Protein AF-A0A059NZ17-F1 (afdb_monomer_lite)

Organism: NCBI:txid195088

Structure (mmCIF, N/CA/C/O backbone):
data_AF-A0A059NZ17-F1
#
_entry.id   AF-A0A059NZ17-F1
#
loop_
_atom_site.group_PDB
_atom_site.id
_atom_site.type_symbol
_atom_site.label_atom_id
_atom_site.label_alt_id
_atom_site.label_comp_id
_atom_site.label_asym_id
_atom_site.label_entity_id
_atom_site.label_seq_id
_atom_site.pdbx_PDB_ins_code
_atom_site.Cartn_x
_atom_site.Cartn_y
_atom_site.Cartn_z
_atom_site.occupancy
_atom_site.B_iso_or_equiv
_atom_site.auth_seq_id
_atom_site.auth_comp_id
_atom_site.auth_asym_id
_atom_site.auth_atom_id
_atom_site.pdbx_PDB_model_num
ATOM 1 N N . MET A 1 1 ? 11.555 -4.231 -21.690 1.00 73.62 1 MET A N 1
ATOM 2 C CA . MET A 1 1 ? 11.944 -4.126 -20.271 1.00 73.62 1 MET A CA 1
ATOM 3 C C . MET A 1 1 ? 11.855 -5.490 -19.620 1.00 73.62 1 MET A C 1
ATOM 5 O O . MET A 1 1 ? 10.761 -6.042 -19.511 1.00 73.62 1 MET A O 1
ATOM 9 N N . GLU A 1 2 ? 12.998 -6.000 -19.181 1.00 81.81 2 GLU A N 1
ATOM 10 C CA . GLU A 1 2 ? 13.076 -7.014 -18.133 1.00 81.81 2 GLU A CA 1
ATOM 11 C C . GLU A 1 2 ? 12.394 -6.520 -16.842 1.00 81.81 2 GLU A C 1
ATOM 13 O O . GLU A 1 2 ? 12.235 -5.315 -16.631 1.00 81.81 2 GLU A O 1
ATOM 18 N N . LYS A 1 3 ? 11.900 -7.438 -16.013 1.00 86.19 3 LYS A N 1
ATOM 19 C CA . LYS A 1 3 ? 11.065 -7.115 -14.849 1.00 86.19 3 LYS A CA 1
ATOM 20 C C . LYS A 1 3 ? 11.853 -7.258 -13.554 1.00 86.19 3 LYS A C 1
ATOM 22 O O . LYS A 1 3 ? 12.626 -8.199 -13.419 1.00 86.19 3 LYS A O 1
ATOM 27 N N . TYR A 1 4 ? 11.598 -6.367 -12.595 1.00 81.94 4 TYR A N 1
ATOM 28 C CA . TYR A 1 4 ? 12.337 -6.335 -11.329 1.00 81.94 4 TYR A CA 1
ATOM 29 C C . TYR A 1 4 ? 12.075 -7.546 -10.427 1.00 81.94 4 TYR A C 1
ATOM 31 O O . TYR A 1 4 ? 12.963 -7.932 -9.682 1.00 81.94 4 TYR A O 1
ATOM 39 N N . LYS A 1 5 ? 10.877 -8.151 -10.442 1.00 83.69 5 LYS A N 1
ATOM 40 C CA . LYS A 1 5 ? 10.523 -9.261 -9.530 1.00 83.69 5 LYS A CA 1
ATOM 41 C C . LYS A 1 5 ? 10.833 -8.961 -8.047 1.00 83.69 5 LYS A C 1
ATOM 43 O O . LYS A 1 5 ? 11.228 -9.854 -7.307 1.00 83.69 5 LYS A O 1
ATOM 48 N N . LEU A 1 6 ? 10.668 -7.708 -7.614 1.00 77.75 6 LEU A N 1
ATOM 49 C CA . LEU A 1 6 ? 10.971 -7.208 -6.263 1.00 77.75 6 LEU A CA 1
ATOM 50 C C . LEU A 1 6 ? 12.453 -7.306 -5.840 1.00 77.75 6 LEU A C 1
ATOM 52 O O . LEU A 1 6 ? 12.751 -7.177 -4.650 1.00 77.75 6 LEU A O 1
ATOM 56 N N . SER A 1 7 ? 13.384 -7.469 -6.788 1.00 76.38 7 SER A N 1
ATOM 57 C CA . SER A 1 7 ? 14.838 -7.484 -6.539 1.00 76.38 7 SER A CA 1
ATOM 58 C C . SER A 1 7 ? 15.405 -6.165 -6.007 1.00 76.38 7 SER A C 1
ATOM 60 O O . SER A 1 7 ? 16.530 -6.125 -5.536 1.00 76.38 7 SER A O 1
ATOM 62 N N . HIS A 1 8 ? 14.640 -5.076 -6.074 1.00 71.75 8 HIS A N 1
ATOM 63 C CA . HIS A 1 8 ? 15.015 -3.768 -5.529 1.00 71.75 8 HIS A CA 1
ATOM 64 C C . HIS A 1 8 ? 14.464 -3.528 -4.108 1.00 71.75 8 HIS A C 1
ATOM 66 O O . HIS A 1 8 ? 14.577 -2.424 -3.580 1.00 71.75 8 HIS A O 1
ATOM 72 N N . SER A 1 9 ? 13.779 -4.515 -3.523 1.00 76.75 9 SER A N 1
ATOM 73 C CA . SER A 1 9 ? 13.078 -4.393 -2.242 1.00 76.75 9 SER A CA 1
ATOM 74 C C . SER A 1 9 ? 13.256 -5.680 -1.422 1.00 76.75 9 SER A C 1
ATOM 76 O O . SER A 1 9 ? 14.371 -6.032 -1.041 1.00 76.75 9 SER A O 1
ATOM 78 N N . ILE A 1 10 ? 12.180 -6.415 -1.147 1.00 72.44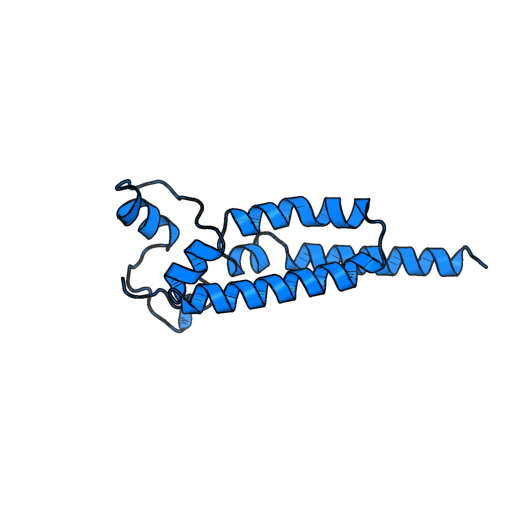 10 ILE A N 1
ATOM 79 C CA . ILE A 1 10 ? 12.188 -7.566 -0.232 1.00 72.44 10 ILE A CA 1
ATOM 80 C C . ILE A 1 10 ? 12.971 -8.764 -0.800 1.00 72.44 10 ILE A C 1
ATOM 82 O O . ILE A 1 10 ? 13.543 -9.538 -0.035 1.00 72.44 10 ILE A O 1
ATOM 86 N N . LEU A 1 11 ? 13.030 -8.921 -2.127 1.00 75.81 11 LEU A N 1
ATOM 87 C CA . LEU A 1 11 ? 13.660 -10.079 -2.777 1.00 75.81 11 LEU A CA 1
ATOM 88 C C . LEU A 1 11 ? 15.077 -9.802 -3.297 1.00 75.81 11 LEU A C 1
ATOM 90 O O . LEU A 1 11 ? 15.593 -10.588 -4.090 1.00 75.81 11 LEU A O 1
ATOM 94 N N . THR A 1 12 ? 15.729 -8.739 -2.813 1.00 77.50 12 THR A N 1
ATOM 95 C CA . THR A 1 12 ? 17.112 -8.374 -3.186 1.00 77.50 12 THR A CA 1
ATOM 96 C C . THR A 1 12 ? 18.116 -9.511 -2.944 1.00 77.50 12 THR A C 1
ATOM 98 O O . THR A 1 12 ? 19.124 -9.614 -3.626 1.00 77.50 12 THR A O 1
ATOM 101 N N . PHE A 1 13 ? 17.833 -10.411 -1.999 1.00 75.19 13 PHE A N 1
ATOM 102 C CA . PHE A 1 13 ? 18.699 -11.552 -1.674 1.00 75.19 13 PHE A CA 1
ATOM 103 C C . PHE A 1 13 ? 18.525 -12.761 -2.607 1.00 75.19 13 PHE A C 1
ATOM 105 O O . PHE A 1 13 ? 19.336 -13.681 -2.560 1.00 75.19 13 PHE A O 1
ATOM 112 N N . ILE A 1 14 ? 17.440 -12.806 -3.391 1.00 79.88 14 ILE A N 1
ATOM 113 C CA . ILE A 1 14 ? 17.074 -13.963 -4.229 1.00 79.88 14 ILE A CA 1
ATOM 114 C C . ILE A 1 14 ? 17.290 -13.663 -5.712 1.00 79.88 14 ILE A C 1
ATOM 116 O O . ILE A 1 14 ? 17.636 -14.560 -6.478 1.00 79.88 14 ILE A O 1
ATOM 120 N N . TYR A 1 15 ? 17.069 -12.415 -6.123 1.00 79.12 15 TYR A N 1
ATOM 121 C CA . TYR A 1 15 ? 17.149 -12.001 -7.516 1.00 79.12 15 TYR A CA 1
ATOM 122 C C . TYR A 1 15 ? 18.056 -10.788 -7.659 1.00 79.12 15 TYR A C 1
ATOM 124 O O . TYR A 1 15 ? 17.897 -9.812 -6.929 1.00 79.12 15 TYR A O 1
ATOM 132 N N . ASP A 1 16 ? 18.933 -10.827 -8.660 1.00 81.12 16 ASP A N 1
ATOM 133 C CA . ASP A 1 16 ? 19.726 -9.667 -9.049 1.00 81.12 16 ASP A CA 1
ATOM 134 C C . ASP A 1 16 ? 18.846 -8.608 -9.717 1.00 81.12 16 ASP A C 1
ATOM 136 O O . ASP A 1 16 ? 17.879 -8.906 -10.430 1.00 81.12 16 ASP A O 1
ATOM 140 N N . ASN A 1 17 ? 19.173 -7.341 -9.473 1.00 82.56 17 ASN A N 1
ATOM 141 C CA . ASN A 1 17 ? 18.491 -6.225 -10.109 1.00 82.56 17 ASN A CA 1
ATOM 142 C C . ASN A 1 17 ? 18.977 -6.076 -11.564 1.00 82.56 17 ASN A C 1
ATOM 144 O O . ASN A 1 17 ? 20.131 -5.696 -11.766 1.00 82.56 17 ASN A O 1
ATOM 148 N N . PRO A 1 18 ? 18.110 -6.290 -12.576 1.00 83.00 18 PRO A N 1
ATOM 149 C CA . PRO A 1 18 ? 18.521 -6.286 -13.983 1.00 83.00 18 PRO A CA 1
ATOM 150 C C . PRO A 1 18 ? 18.991 -4.914 -14.486 1.00 83.00 18 PRO A C 1
ATOM 152 O O . PRO A 1 18 ? 19.670 -4.831 -15.505 1.00 83.00 18 PRO A O 1
ATOM 155 N N . TYR A 1 19 ? 18.647 -3.833 -13.781 1.00 81.75 19 TYR A N 1
ATOM 156 C CA . TYR A 1 19 ? 19.003 -2.466 -14.169 1.00 81.75 19 TYR A CA 1
ATOM 157 C C . TYR A 1 19 ? 20.017 -1.814 -13.232 1.00 81.75 19 TYR A C 1
ATOM 159 O O . TYR A 1 19 ? 20.439 -0.691 -13.491 1.00 81.75 19 TYR A O 1
ATOM 167 N N . ASN A 1 20 ? 20.384 -2.488 -12.137 1.00 83.06 20 ASN A N 1
ATOM 168 C CA . ASN A 1 20 ? 21.267 -1.970 -11.088 1.00 83.06 20 ASN A CA 1
ATOM 169 C C . ASN A 1 20 ? 20.879 -0.569 -10.551 1.00 83.06 20 ASN A C 1
ATOM 171 O O . ASN A 1 20 ? 21.714 0.170 -10.040 1.00 83.06 20 ASN A O 1
ATOM 175 N N . MET A 1 21 ? 19.603 -0.198 -10.686 1.00 83.69 21 MET A N 1
ATOM 176 C CA . MET A 1 21 ? 19.027 1.090 -10.288 1.00 83.69 21 MET A CA 1
ATOM 177 C C . MET A 1 21 ? 17.579 0.899 -9.831 1.00 83.69 21 MET A C 1
ATOM 179 O O . MET A 1 21 ? 16.960 -0.129 -10.142 1.00 83.69 21 MET A O 1
ATOM 183 N N . GLY A 1 22 ? 17.035 1.852 -9.073 1.00 82.31 22 GLY A N 1
ATOM 184 C CA . GLY A 1 22 ? 15.679 1.755 -8.542 1.00 82.31 22 GLY A CA 1
ATOM 185 C C . GLY A 1 22 ? 14.610 1.810 -9.645 1.00 82.31 22 GLY A C 1
ATOM 186 O O . GLY A 1 22 ? 14.844 2.401 -10.700 1.00 82.31 22 GLY A O 1
ATOM 187 N N . PRO A 1 23 ? 13.406 1.246 -9.422 1.00 84.56 23 PRO A N 1
ATOM 188 C CA . PRO A 1 23 ? 12.302 1.341 -10.384 1.00 84.56 23 PRO A CA 1
ATOM 189 C C . PRO A 1 23 ? 11.911 2.790 -10.679 1.00 84.56 23 PRO A C 1
ATOM 191 O O . PRO A 1 23 ? 11.544 3.131 -11.798 1.00 84.56 23 PRO A O 1
ATOM 194 N N . VAL A 1 24 ? 12.010 3.641 -9.660 1.00 86.38 24 VAL A N 1
ATOM 195 C CA . VAL A 1 24 ? 11.737 5.072 -9.746 1.00 86.38 24 VAL A CA 1
ATOM 196 C C . VAL A 1 24 ? 12.738 5.764 -10.682 1.00 86.38 24 VAL A C 1
ATOM 198 O O . VAL A 1 24 ? 12.330 6.527 -11.556 1.00 86.38 24 VAL A O 1
ATOM 201 N N . ASP A 1 25 ? 14.025 5.432 -10.564 1.00 86.12 25 ASP A N 1
ATOM 202 C CA . ASP A 1 25 ? 15.090 5.977 -11.414 1.00 86.12 25 ASP A CA 1
ATOM 203 C C . ASP A 1 25 ? 14.958 5.484 -12.863 1.00 86.12 25 ASP A C 1
ATOM 205 O O . ASP A 1 25 ? 15.197 6.235 -13.809 1.00 86.12 25 ASP A O 1
ATOM 209 N N . LEU A 1 26 ? 14.505 4.236 -13.056 1.00 86.75 26 LEU A N 1
ATOM 210 C CA . LEU A 1 26 ? 14.176 3.710 -14.385 1.00 86.75 26 LEU A CA 1
ATOM 211 C C . LEU A 1 26 ? 13.053 4.495 -15.042 1.00 86.75 26 LEU A C 1
ATOM 213 O O . LEU A 1 26 ? 13.151 4.816 -16.222 1.00 86.75 26 LEU A O 1
ATOM 217 N N . VAL A 1 27 ? 12.013 4.849 -14.293 1.00 87.12 27 VAL A N 1
ATOM 218 C CA . VAL A 1 27 ? 10.929 5.677 -14.831 1.00 87.12 27 VAL A CA 1
ATOM 219 C C . VAL A 1 27 ? 11.396 7.104 -15.108 1.00 87.12 27 VAL A C 1
ATOM 221 O O . VAL A 1 27 ? 11.043 7.648 -16.153 1.00 87.12 27 VAL A O 1
ATOM 224 N N . ALA A 1 28 ? 12.210 7.700 -14.235 1.00 87.88 28 ALA A N 1
ATOM 225 C CA . ALA A 1 28 ? 12.796 9.021 -14.468 1.00 87.88 28 ALA A CA 1
ATOM 226 C C . ALA A 1 28 ? 13.528 9.074 -15.819 1.00 87.88 28 ALA A C 1
ATOM 228 O O . ALA A 1 28 ? 13.227 9.918 -16.670 1.00 87.88 28 ALA A O 1
ATOM 229 N N . ARG A 1 29 ? 14.414 8.102 -16.055 1.00 89.31 29 ARG A N 1
ATOM 230 C CA . ARG A 1 29 ? 15.224 8.037 -17.270 1.00 89.31 29 ARG A CA 1
ATOM 231 C C . ARG A 1 29 ? 14.410 7.646 -18.504 1.00 89.31 29 ARG A C 1
ATOM 233 O O . ARG A 1 29 ? 14.453 8.352 -19.506 1.00 89.31 29 ARG A O 1
ATOM 240 N N . ASP A 1 30 ? 13.665 6.543 -18.445 1.00 87.62 30 ASP A N 1
ATOM 241 C CA . ASP A 1 30 ? 13.062 5.935 -19.639 1.00 87.62 30 ASP A CA 1
ATOM 242 C C . ASP A 1 30 ? 11.715 6.574 -20.034 1.00 87.62 30 ASP A C 1
ATOM 244 O O . ASP A 1 30 ? 11.319 6.480 -21.195 1.00 87.62 30 ASP A O 1
ATOM 248 N N . VAL A 1 31 ? 10.998 7.215 -19.099 1.00 87.81 31 VAL A N 1
ATOM 249 C CA . VAL A 1 31 ? 9.703 7.874 -19.379 1.00 87.81 31 VAL A CA 1
ATOM 250 C C . VAL A 1 31 ? 9.851 9.386 -19.498 1.00 87.81 31 VAL A C 1
ATOM 252 O O . VAL A 1 31 ? 9.284 9.979 -20.414 1.00 87.81 31 VAL A O 1
ATOM 255 N N . PHE A 1 32 ? 10.593 10.018 -18.586 1.00 87.69 32 PHE A N 1
ATOM 256 C CA . PHE A 1 32 ? 10.739 11.477 -18.567 1.00 87.69 32 PHE A CA 1
ATOM 257 C C . PHE A 1 32 ? 12.000 11.974 -19.280 1.00 87.69 32 PHE A C 1
ATOM 259 O O . PHE A 1 32 ? 12.095 13.169 -19.550 1.00 87.69 32 PHE A O 1
ATOM 266 N N . GLY A 1 33 ? 12.955 11.095 -19.603 1.00 88.19 33 GLY A N 1
ATOM 267 C CA . GLY A 1 33 ? 14.216 11.490 -20.235 1.00 88.19 33 GLY A CA 1
ATOM 268 C C . GLY A 1 33 ? 15.109 12.342 -19.329 1.00 88.19 33 GLY A C 1
ATOM 269 O O . GLY A 1 33 ? 15.954 13.081 -19.830 1.00 88.19 33 GLY A O 1
ATOM 270 N N . LEU A 1 34 ? 14.896 12.285 -18.012 1.00 87.31 34 LEU A N 1
ATOM 271 C CA . LEU A 1 34 ? 15.587 13.107 -17.021 1.00 87.31 34 LEU A CA 1
ATOM 272 C C . LEU A 1 34 ? 16.243 12.209 -15.970 1.00 87.31 34 LEU A C 1
ATOM 274 O O . LEU A 1 34 ? 15.648 11.241 -15.502 1.00 87.31 34 LEU A O 1
ATOM 278 N N . GLU A 1 35 ? 17.457 12.562 -15.563 1.00 84.75 35 GLU A N 1
ATOM 279 C CA . GLU A 1 35 ? 18.177 11.903 -14.471 1.00 84.75 35 GLU A CA 1
ATOM 280 C C . GLU A 1 35 ? 18.209 12.804 -13.229 1.00 84.75 35 GLU A C 1
ATOM 282 O O . GLU A 1 35 ? 18.086 14.026 -13.324 1.00 84.75 35 GLU A O 1
ATOM 287 N N . GLY A 1 36 ? 18.369 12.206 -12.046 1.00 83.06 36 GLY A N 1
ATOM 288 C CA . GLY A 1 36 ? 18.531 12.950 -10.790 1.00 83.06 36 GLY A CA 1
ATOM 289 C C . GLY A 1 36 ? 17.233 13.378 -10.097 1.00 83.06 36 GLY A C 1
ATOM 290 O O . GLY A 1 36 ? 17.280 14.205 -9.189 1.00 83.06 36 GLY A O 1
ATOM 291 N N . PHE A 1 37 ? 16.083 12.819 -10.480 1.00 86.50 37 PHE A N 1
ATOM 292 C CA . PHE A 1 37 ? 14.835 12.985 -9.733 1.00 86.50 37 PHE A CA 1
ATOM 293 C C . PHE A 1 37 ? 14.092 11.657 -9.596 1.00 86.50 37 PHE A C 1
ATOM 295 O O . PHE A 1 37 ? 14.302 10.729 -10.375 1.00 86.50 37 PHE A O 1
ATOM 302 N N . SER A 1 38 ? 13.206 11.588 -8.605 1.00 83.12 38 SER A N 1
ATOM 303 C CA . SER A 1 38 ? 12.504 10.362 -8.248 1.00 83.12 38 SER A CA 1
ATOM 304 C C . SER A 1 38 ? 10.990 10.525 -8.435 1.00 83.12 38 SER A C 1
ATOM 306 O O . SER A 1 38 ? 10.324 11.025 -7.527 1.00 83.12 38 SER A O 1
ATOM 308 N N . PRO A 1 39 ? 10.422 10.164 -9.604 1.00 83.94 39 PRO A N 1
ATOM 309 C CA . PRO A 1 39 ? 8.988 10.272 -9.845 1.00 83.94 39 PRO A CA 1
ATOM 310 C C . PRO A 1 39 ? 8.183 9.339 -8.936 1.00 83.94 39 PRO A C 1
ATOM 312 O O . PRO A 1 39 ? 8.553 8.190 -8.699 1.00 83.94 39 PRO A O 1
ATOM 315 N N . ASN A 1 40 ? 7.020 9.806 -8.485 1.00 84.12 40 ASN A N 1
ATOM 316 C CA . ASN A 1 40 ? 6.088 8.975 -7.731 1.00 84.12 40 ASN A CA 1
ATOM 317 C C . ASN A 1 40 ? 5.480 7.907 -8.648 1.00 84.12 40 ASN A C 1
ATOM 319 O O . ASN A 1 40 ? 4.517 8.151 -9.377 1.00 84.12 40 ASN A O 1
ATOM 323 N N . VAL A 1 41 ? 6.041 6.703 -8.600 1.00 79.38 41 VAL A N 1
ATOM 324 C CA . VAL A 1 41 ? 5.436 5.493 -9.157 1.00 79.38 41 VAL A CA 1
ATOM 325 C C . VAL A 1 41 ? 4.571 4.869 -8.070 1.00 79.38 41 VAL A C 1
ATOM 327 O O . VAL A 1 41 ? 5.053 4.119 -7.225 1.00 79.38 41 VAL A O 1
ATOM 330 N N . GLY A 1 42 ? 3.284 5.219 -8.067 1.00 86.25 42 GLY A N 1
ATOM 331 C CA . GLY A 1 42 ? 2.295 4.573 -7.201 1.00 86.25 42 GLY A CA 1
ATOM 332 C C . GLY A 1 42 ? 2.180 3.064 -7.456 1.00 86.25 42 GLY A C 1
ATOM 333 O O . GLY A 1 42 ? 2.801 2.521 -8.376 1.00 86.25 42 GLY A O 1
ATOM 334 N N . ILE A 1 43 ? 1.313 2.390 -6.693 1.00 89.12 43 ILE A N 1
ATOM 335 C CA . ILE A 1 43 ? 1.120 0.920 -6.704 1.00 89.12 43 ILE A CA 1
ATOM 336 C C . ILE A 1 43 ? 1.054 0.316 -8.108 1.00 89.12 43 ILE A C 1
ATOM 338 O O . ILE A 1 43 ? 1.651 -0.726 -8.352 1.00 89.12 43 ILE A O 1
ATOM 342 N N . PHE A 1 44 ? 0.334 0.943 -9.039 1.00 89.88 44 PHE A N 1
ATOM 343 C CA . PHE A 1 44 ? 0.163 0.408 -10.392 1.00 89.88 44 PHE A CA 1
ATOM 344 C C . PHE A 1 44 ? 1.457 0.435 -11.211 1.00 89.88 44 PHE A C 1
ATOM 346 O O . PHE A 1 44 ? 1.758 -0.528 -11.920 1.00 89.88 44 PHE A O 1
ATOM 353 N N . GLY A 1 45 ? 2.224 1.523 -11.102 1.00 88.25 45 GLY A N 1
ATOM 354 C CA . GLY A 1 45 ? 3.519 1.656 -11.766 1.00 88.25 45 GLY A CA 1
ATOM 355 C C . GLY A 1 45 ? 4.518 0.653 -11.201 1.00 88.25 45 GLY A C 1
ATOM 356 O O . GLY A 1 45 ? 5.135 -0.097 -11.957 1.00 88.25 45 GLY A O 1
ATOM 357 N N . ASP A 1 46 ? 4.588 0.562 -9.874 1.00 89.00 46 ASP A N 1
ATOM 358 C CA . ASP A 1 46 ? 5.423 -0.414 -9.172 1.00 89.00 46 ASP A CA 1
ATOM 359 C C . ASP A 1 46 ? 5.054 -1.863 -9.552 1.00 89.00 46 ASP A C 1
ATOM 361 O O . ASP A 1 46 ? 5.910 -2.656 -9.954 1.00 89.00 46 ASP A O 1
ATOM 365 N N . ALA A 1 47 ? 3.764 -2.206 -9.558 1.00 91.38 47 ALA A N 1
ATOM 366 C CA . ALA A 1 47 ? 3.278 -3.525 -9.963 1.00 91.38 47 ALA A CA 1
ATOM 367 C C . ALA A 1 47 ? 3.692 -3.887 -11.400 1.00 91.38 47 ALA A C 1
ATOM 369 O O . ALA A 1 47 ? 4.153 -5.004 -11.672 1.00 91.38 47 ALA A O 1
ATOM 370 N N . TYR A 1 48 ? 3.571 -2.930 -12.324 1.00 90.94 48 TYR A N 1
ATOM 371 C CA . TYR A 1 48 ? 3.939 -3.127 -13.721 1.00 90.94 48 TYR A CA 1
ATOM 372 C C . TYR A 1 48 ? 5.448 -3.313 -13.921 1.00 90.94 48 TYR A C 1
ATOM 374 O O . TYR A 1 48 ? 5.873 -4.138 -14.744 1.00 90.94 48 TYR A O 1
ATOM 382 N N . LEU A 1 49 ? 6.274 -2.579 -13.178 1.00 89.38 49 LEU A N 1
ATOM 383 C CA . LEU A 1 49 ? 7.733 -2.704 -13.232 1.00 89.38 49 LEU A CA 1
ATOM 384 C C . LEU A 1 49 ? 8.203 -4.050 -12.663 1.00 89.38 49 LEU A C 1
ATOM 386 O O . LEU A 1 49 ? 9.132 -4.660 -13.199 1.00 89.38 49 LEU A O 1
ATOM 390 N N . ASN A 1 50 ? 7.516 -4.564 -11.642 1.00 88.50 50 ASN A N 1
ATOM 391 C CA . ASN A 1 50 ? 7.860 -5.837 -11.012 1.00 88.50 50 ASN A CA 1
ATOM 392 C C . ASN A 1 50 ? 7.374 -7.071 -11.774 1.00 88.50 50 ASN A C 1
ATOM 394 O O . ASN A 1 50 ? 8.135 -8.032 -11.882 1.00 88.50 50 ASN A O 1
ATOM 398 N N . PHE A 1 51 ? 6.145 -7.063 -12.300 1.00 90.81 51 PHE A N 1
ATOM 399 C CA . PHE A 1 51 ? 5.527 -8.260 -12.895 1.00 90.81 51 PHE A CA 1
ATOM 400 C C . PHE A 1 51 ? 4.688 -7.974 -14.158 1.00 90.81 51 PHE A C 1
ATOM 402 O O . PHE A 1 51 ? 3.978 -8.850 -14.653 1.00 90.81 51 PHE A O 1
ATOM 409 N N . GLY A 1 52 ? 4.754 -6.763 -14.718 1.00 90.75 52 GLY A N 1
ATOM 410 C CA . GLY A 1 52 ? 3.970 -6.383 -15.899 1.00 90.75 52 GLY A CA 1
ATOM 411 C C . GLY A 1 52 ? 2.468 -6.292 -15.619 1.00 90.75 52 GLY A C 1
ATOM 412 O O . GLY A 1 52 ? 2.050 -6.002 -14.501 1.00 90.75 52 GLY A O 1
ATOM 413 N N . LEU A 1 53 ? 1.642 -6.541 -16.641 1.00 92.00 53 LEU A N 1
ATOM 414 C CA . LEU A 1 53 ? 0.178 -6.445 -16.525 1.00 92.00 53 LEU A CA 1
ATOM 415 C C . LEU A 1 53 ? -0.401 -7.422 -15.493 1.00 92.00 53 LEU A C 1
ATOM 417 O O . LEU A 1 53 ? -1.316 -7.066 -14.758 1.00 92.00 53 LEU A O 1
ATOM 421 N N . MET A 1 54 ? 0.167 -8.626 -15.388 1.00 91.31 54 MET A N 1
ATOM 422 C CA . MET A 1 54 ? -0.247 -9.601 -14.374 1.00 91.31 54 MET A CA 1
ATOM 423 C C . MET A 1 54 ? 0.021 -9.085 -12.954 1.00 91.31 54 MET A C 1
ATOM 425 O O . MET A 1 54 ? -0.790 -9.288 -12.053 1.00 91.31 54 MET A O 1
ATOM 429 N N . GLY A 1 55 ? 1.123 -8.350 -12.770 1.00 90.56 55 GLY A N 1
ATOM 430 C CA . GLY A 1 55 ? 1.442 -7.672 -11.516 1.00 90.56 55 GLY A CA 1
ATOM 431 C C . GLY A 1 55 ? 0.350 -6.733 -11.049 1.00 90.56 55 GLY A C 1
ATOM 432 O O . GLY A 1 55 ? -0.019 -6.768 -9.880 1.00 90.56 55 GLY A O 1
ATOM 433 N N . ILE A 1 56 ? -0.197 -5.935 -11.968 1.00 93.19 56 ILE A N 1
ATOM 434 C CA . ILE A 1 56 ? -1.272 -4.983 -11.666 1.00 93.19 56 ILE A CA 1
ATOM 435 C C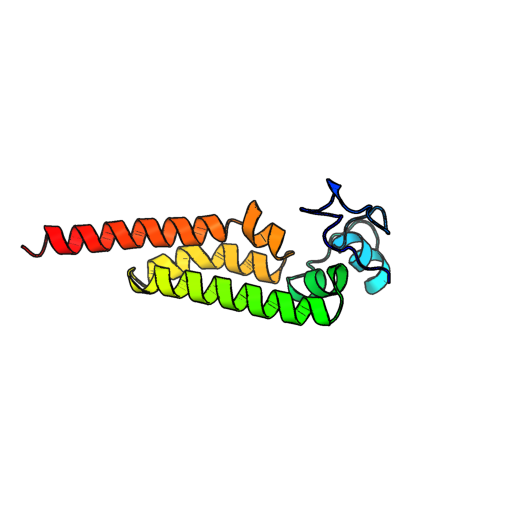 . ILE A 1 56 ? -2.481 -5.715 -11.076 1.00 93.19 56 ILE A C 1
ATOM 437 O O . ILE A 1 56 ? -2.995 -5.302 -10.041 1.00 93.19 56 ILE A O 1
ATOM 441 N N . ILE A 1 57 ? -2.898 -6.826 -11.6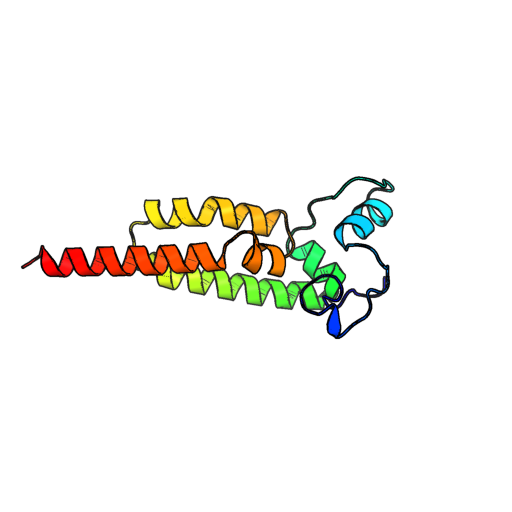89 1.00 94.81 57 ILE A N 1
ATOM 442 C CA . ILE A 1 57 ? -4.043 -7.618 -11.214 1.00 94.81 57 ILE A CA 1
ATOM 443 C C . ILE A 1 57 ? -3.777 -8.148 -9.800 1.00 94.81 57 ILE A C 1
ATOM 445 O O . ILE A 1 57 ? -4.612 -7.986 -8.911 1.00 94.81 57 ILE A O 1
ATOM 449 N N . ILE A 1 58 ? -2.596 -8.730 -9.574 1.00 92.44 58 ILE A N 1
ATOM 450 C CA . ILE A 1 58 ? -2.205 -9.270 -8.265 1.00 92.44 58 ILE A CA 1
ATOM 451 C C . ILE A 1 58 ? -2.199 -8.166 -7.199 1.00 92.44 58 ILE A C 1
ATOM 453 O O . ILE A 1 58 ? -2.746 -8.350 -6.111 1.00 92.44 58 ILE A O 1
ATOM 457 N N . PHE A 1 59 ? -1.622 -7.005 -7.510 1.00 92.31 59 PHE A N 1
ATOM 458 C CA . PHE A 1 59 ? -1.517 -5.886 -6.574 1.00 92.31 59 PHE A CA 1
ATOM 459 C C . PHE A 1 59 ? -2.885 -5.272 -6.263 1.00 92.31 59 PHE A C 1
ATOM 461 O O . PHE A 1 59 ? -3.124 -4.895 -5.121 1.00 92.31 59 PHE A O 1
ATOM 468 N N . VAL A 1 60 ? -3.813 -5.228 -7.226 1.00 93.81 60 VAL A N 1
ATOM 469 C CA . VAL A 1 60 ? -5.201 -4.797 -6.986 1.00 93.81 60 VAL A CA 1
ATOM 470 C C . VAL A 1 60 ? -5.917 -5.738 -6.022 1.00 93.81 60 VAL A C 1
ATOM 472 O O . VAL A 1 60 ? -6.564 -5.270 -5.087 1.00 93.81 60 VAL A O 1
ATOM 475 N N . VAL A 1 61 ? -5.782 -7.053 -6.207 1.00 95.12 61 VAL A N 1
ATOM 476 C CA . VAL A 1 61 ? -6.378 -8.045 -5.295 1.00 95.12 61 VAL A CA 1
ATOM 477 C C . VAL A 1 61 ? -5.793 -7.906 -3.888 1.00 95.12 61 VAL A C 1
ATOM 479 O O . VAL A 1 61 ? -6.531 -7.915 -2.898 1.00 95.12 61 VAL A O 1
ATOM 482 N N . LEU A 1 62 ? -4.475 -7.725 -3.787 1.00 92.88 62 LEU A N 1
ATOM 483 C CA . LEU A 1 62 ? -3.803 -7.525 -2.507 1.00 92.88 62 LEU A CA 1
ATOM 484 C C . LEU A 1 62 ? -4.250 -6.215 -1.840 1.00 92.88 62 LEU A C 1
ATOM 486 O O . LEU A 1 62 ? -4.564 -6.214 -0.651 1.00 92.88 62 LEU A O 1
ATOM 490 N N . LEU A 1 63 ? -4.352 -5.123 -2.604 1.00 92.44 63 LEU A N 1
ATOM 491 C CA . LEU A 1 63 ? -4.840 -3.832 -2.120 1.00 92.44 63 LEU A CA 1
ATOM 492 C C . LEU A 1 63 ? -6.278 -3.950 -1.609 1.00 92.44 63 LEU A C 1
ATOM 494 O O . LEU A 1 63 ? -6.561 -3.520 -0.495 1.00 92.44 63 LEU A O 1
ATOM 498 N N . GLY A 1 64 ? -7.165 -4.586 -2.377 1.00 94.25 64 GLY A N 1
ATOM 499 C CA . GLY A 1 64 ? -8.538 -4.854 -1.952 1.00 94.25 64 GLY A CA 1
ATOM 500 C C . GLY A 1 64 ? -8.588 -5.639 -0.640 1.00 94.25 64 GLY A C 1
ATOM 501 O O . GLY A 1 64 ? -9.330 -5.275 0.268 1.00 94.25 64 GLY A O 1
ATOM 502 N N . SER A 1 65 ? -7.732 -6.652 -0.492 1.00 94.12 65 SER A N 1
ATOM 503 C CA . SER A 1 65 ? -7.633 -7.448 0.739 1.00 94.12 65 SER A CA 1
ATOM 504 C C . SER A 1 65 ? -7.205 -6.604 1.948 1.00 94.12 65 SER A C 1
ATOM 506 O O . SER A 1 65 ? -7.764 -6.752 3.033 1.00 94.12 65 SER A O 1
ATOM 508 N N . ILE A 1 66 ? -6.253 -5.683 1.765 1.00 91.88 66 ILE A N 1
ATOM 509 C CA . ILE A 1 66 ? -5.799 -4.753 2.814 1.00 91.88 66 ILE A CA 1
ATOM 510 C C . ILE A 1 66 ? -6.909 -3.776 3.209 1.00 91.88 66 ILE A C 1
ATOM 512 O O . ILE A 1 66 ? -7.104 -3.523 4.398 1.00 91.88 66 ILE A O 1
ATOM 516 N N . LEU A 1 67 ? -7.650 -3.245 2.235 1.00 92.44 67 LEU A N 1
ATOM 517 C CA . LEU A 1 67 ? -8.762 -2.331 2.498 1.00 92.44 67 LEU A CA 1
ATOM 518 C C . LEU A 1 67 ? -9.905 -3.033 3.240 1.00 92.44 67 LEU A C 1
ATOM 520 O O . LEU A 1 67 ? -10.417 -2.484 4.211 1.00 92.44 67 LEU A O 1
ATOM 524 N N . VAL A 1 68 ? -10.250 -4.264 2.851 1.00 95.38 68 VAL A N 1
ATOM 525 C CA . VAL A 1 68 ? -11.247 -5.089 3.558 1.00 95.38 68 VAL A CA 1
ATOM 526 C C . VAL A 1 68 ? -10.800 -5.395 4.989 1.00 95.38 68 VAL A C 1
ATOM 528 O O . VAL A 1 68 ? -11.608 -5.334 5.918 1.00 95.38 68 VAL A O 1
ATOM 531 N N . LEU A 1 69 ? -9.514 -5.698 5.191 1.00 93.44 69 LEU A N 1
ATOM 532 C CA . LEU A 1 69 ? -8.952 -5.904 6.524 1.00 93.44 69 LEU A CA 1
ATOM 533 C C . LEU A 1 69 ? -9.073 -4.637 7.380 1.00 93.44 69 LEU A C 1
ATOM 535 O O . LEU A 1 69 ? -9.516 -4.719 8.524 1.00 93.44 69 LEU A O 1
ATOM 539 N N . PHE A 1 70 ? -8.706 -3.476 6.832 1.00 93.00 70 PHE A N 1
ATOM 540 C CA . PHE A 1 70 ? -8.831 -2.202 7.537 1.00 93.00 70 PHE A CA 1
ATOM 541 C C . PHE A 1 70 ? -10.290 -1.898 7.898 1.00 93.00 70 PHE A C 1
ATOM 543 O O . PHE A 1 70 ? -10.570 -1.575 9.051 1.00 93.00 70 PHE A O 1
ATOM 550 N N . ASP A 1 71 ? -11.220 -2.063 6.957 1.00 93.06 71 ASP A N 1
ATOM 551 C CA . ASP A 1 71 ? -12.646 -1.807 7.175 1.00 93.06 71 ASP A CA 1
ATOM 552 C C . ASP A 1 71 ? -13.222 -2.701 8.286 1.00 93.06 71 ASP A C 1
ATOM 554 O O . ASP A 1 71 ? -13.830 -2.216 9.241 1.00 93.06 71 ASP A O 1
ATOM 558 N N . SER A 1 72 ? -12.895 -3.998 8.256 1.00 93.00 72 SER A N 1
ATOM 559 C CA . SER A 1 72 ? -13.306 -4.975 9.280 1.00 93.00 72 SER A CA 1
ATOM 560 C C . SER A 1 72 ? -12.870 -4.579 10.696 1.00 93.00 72 SER A C 1
ATOM 562 O O . SER A 1 72 ? -13.547 -4.874 11.686 1.00 93.00 72 SER A O 1
ATOM 564 N N . VAL A 1 73 ? -11.714 -3.925 10.805 1.00 92.50 73 VAL A N 1
ATOM 565 C CA . VAL A 1 73 ? -11.163 -3.431 12.065 1.00 92.50 73 VAL A CA 1
ATOM 566 C C . VAL A 1 73 ? -11.800 -2.092 12.458 1.00 92.50 73 VAL A C 1
ATOM 568 O O . VAL A 1 73 ? -12.127 -1.885 13.629 1.00 92.50 73 VAL A O 1
ATOM 571 N N . ALA A 1 74 ? -12.010 -1.204 11.489 1.00 91.88 74 ALA A N 1
ATOM 572 C CA . ALA A 1 74 ? -12.565 0.131 11.678 1.00 91.88 74 ALA A CA 1
ATOM 573 C C . ALA A 1 74 ? -14.060 0.135 12.043 1.00 91.88 74 ALA A C 1
ATOM 575 O O . ALA A 1 74 ? -14.507 1.078 12.696 1.00 91.88 74 ALA A O 1
ATOM 576 N N . MET A 1 75 ? -14.825 -0.911 11.692 1.00 88.69 75 MET A N 1
ATOM 577 C CA . MET A 1 75 ? -16.263 -1.046 12.008 1.00 88.69 75 MET A CA 1
ATOM 578 C C . MET 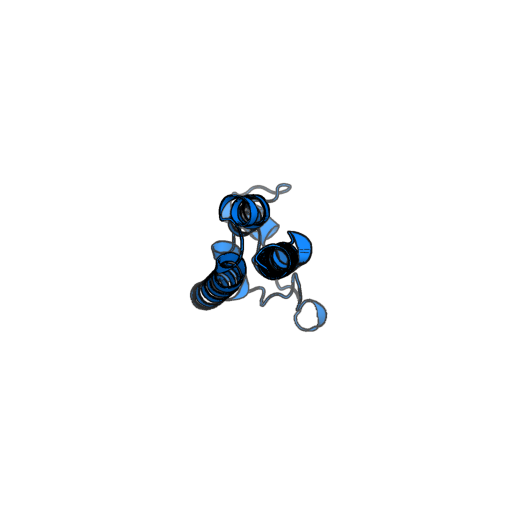A 1 75 ? -16.600 -0.880 13.497 1.00 88.69 75 MET A C 1
ATOM 580 O O . MET A 1 75 ? -17.732 -0.565 13.858 1.00 88.69 75 MET A O 1
ATOM 584 N N . LYS A 1 76 ? -15.633 -1.141 14.374 1.00 83.44 76 LYS A N 1
ATOM 585 C CA . LYS A 1 76 ? -15.799 -1.135 15.829 1.00 83.44 76 LYS A CA 1
ATOM 586 C C . LYS A 1 76 ? -15.254 0.148 16.477 1.00 83.44 76 LYS A C 1
ATOM 588 O O . LYS A 1 76 ? -15.115 0.193 17.700 1.00 83.44 76 LYS A O 1
ATOM 593 N N . SER A 1 77 ? -14.866 1.158 15.700 1.00 87.25 77 SER A N 1
ATOM 594 C CA . SER A 1 77 ? -14.392 2.457 16.195 1.00 87.25 77 SER A CA 1
ATOM 595 C C . SER A 1 77 ? -15.172 3.619 15.577 1.00 87.25 77 SER A C 1
ATOM 597 O O . SER A 1 77 ? -15.735 3.485 14.492 1.00 87.25 77 SER A O 1
ATOM 599 N N . PRO A 1 78 ? -15.193 4.793 16.235 1.00 89.50 78 PRO A N 1
ATOM 600 C CA . PRO A 1 78 ? -15.758 6.000 15.649 1.00 89.50 78 PRO A CA 1
ATOM 601 C C . PRO A 1 78 ? -15.101 6.318 14.303 1.00 89.50 78 PRO A C 1
ATOM 603 O O . PRO A 1 78 ? -13.873 6.363 14.202 1.00 89.50 78 PRO A O 1
ATOM 606 N N . LEU A 1 79 ? -15.921 6.597 13.287 1.00 88.75 79 LEU A N 1
ATOM 607 C CA . LEU A 1 79 ? -15.473 6.840 11.912 1.00 88.75 79 LEU A CA 1
ATOM 608 C C . LEU A 1 79 ? -14.364 7.902 11.827 1.00 88.75 79 LEU A C 1
ATOM 610 O O . LEU A 1 79 ? -13.364 7.696 11.146 1.00 88.75 79 LEU A O 1
ATOM 614 N N . ILE A 1 80 ? -14.517 9.008 12.565 1.00 92.62 80 ILE A N 1
ATOM 615 C CA . ILE A 1 80 ? -13.561 10.127 12.588 1.00 92.62 80 ILE A CA 1
ATOM 616 C C . ILE A 1 80 ? -12.163 9.655 13.013 1.00 92.62 80 ILE A C 1
ATOM 618 O O . ILE A 1 80 ? -11.162 10.066 12.423 1.00 92.62 80 ILE A O 1
ATOM 622 N N . LEU A 1 81 ? -12.085 8.765 14.007 1.00 90.75 81 LEU A N 1
ATOM 623 C CA . LEU A 1 81 ? -10.816 8.240 14.507 1.00 90.75 81 LEU A CA 1
ATOM 624 C C . LEU A 1 81 ? -10.146 7.354 13.452 1.00 90.75 81 LEU A C 1
ATOM 626 O O . LEU A 1 81 ? -8.985 7.575 13.115 1.00 90.75 81 LEU A O 1
ATOM 630 N N . SER A 1 82 ? -10.893 6.399 12.889 1.00 91.88 82 SER A N 1
ATOM 631 C CA . SER A 1 82 ? -10.398 5.502 11.838 1.00 91.88 82 SER A CA 1
ATOM 632 C C . SER A 1 82 ? -9.913 6.285 10.611 1.00 91.88 82 SER A C 1
ATOM 634 O O . SER A 1 82 ? -8.825 6.022 10.101 1.00 91.88 82 SER A O 1
ATOM 636 N N . MET A 1 83 ? -10.679 7.292 10.174 1.00 91.50 83 MET A N 1
ATOM 637 C CA . MET A 1 83 ? -10.332 8.145 9.033 1.00 91.50 83 MET A CA 1
ATOM 638 C C . MET A 1 83 ? -9.055 8.953 9.269 1.00 91.50 83 MET A C 1
ATOM 640 O O . MET A 1 83 ? -8.192 9.009 8.394 1.00 91.50 83 MET A O 1
ATOM 644 N N . THR A 1 84 ? -8.907 9.546 10.455 1.00 92.50 84 THR A N 1
ATOM 645 C CA . THR A 1 84 ? -7.724 10.358 10.788 1.00 92.50 84 THR A CA 1
ATOM 646 C C . THR A 1 84 ? -6.451 9.513 10.794 1.00 92.50 84 THR A C 1
ATOM 648 O O . THR A 1 84 ? -5.403 9.972 10.347 1.00 92.50 84 THR A O 1
ATOM 651 N N . ILE A 1 85 ? -6.543 8.261 11.251 1.00 91.62 85 ILE A N 1
ATOM 652 C CA . ILE A 1 85 ? -5.403 7.338 11.297 1.00 91.62 85 ILE A CA 1
ATOM 653 C C . ILE A 1 85 ? -4.962 6.920 9.883 1.00 91.62 85 ILE A C 1
ATOM 655 O O . ILE A 1 85 ? -3.764 6.850 9.610 1.00 91.62 85 ILE A O 1
ATOM 659 N N . ILE A 1 86 ? -5.905 6.642 8.976 1.00 91.06 86 ILE A N 1
ATOM 660 C CA . ILE A 1 86 ? -5.596 6.015 7.680 1.00 91.06 86 ILE A CA 1
ATOM 661 C C . ILE A 1 86 ? -5.276 7.006 6.555 1.00 91.06 86 ILE A C 1
ATOM 663 O O . ILE A 1 86 ? -4.683 6.606 5.552 1.00 91.06 86 ILE A O 1
ATOM 667 N N . ILE A 1 87 ? -5.626 8.290 6.689 1.00 91.00 87 ILE A N 1
ATOM 668 C CA . ILE A 1 87 ? -5.522 9.250 5.578 1.00 91.00 87 ILE A CA 1
ATOM 669 C C . ILE A 1 87 ? -4.080 9.479 5.098 1.00 91.00 87 ILE A C 1
ATOM 671 O O . ILE A 1 87 ? -3.819 9.440 3.896 1.00 91.00 87 ILE A O 1
ATOM 675 N N . ILE A 1 88 ? -3.123 9.647 6.018 1.00 89.50 88 ILE A N 1
ATOM 676 C CA . ILE A 1 88 ? -1.711 9.872 5.666 1.00 89.50 88 ILE A CA 1
ATOM 677 C C . ILE A 1 88 ? -1.077 8.610 5.055 1.00 89.50 88 ILE A C 1
ATOM 679 O O . ILE A 1 88 ? -0.508 8.709 3.965 1.00 89.50 88 ILE A O 1
ATOM 683 N N . PRO A 1 89 ? -1.218 7.412 5.656 1.00 88.38 89 PRO A N 1
ATOM 684 C CA . PRO A 1 89 ? -0.750 6.177 5.028 1.00 88.38 89 PRO A CA 1
ATOM 685 C C . PRO A 1 89 ? -1.397 5.903 3.661 1.00 88.38 89 PRO A C 1
ATOM 687 O O . PRO A 1 89 ? -0.733 5.406 2.752 1.00 88.38 89 PRO A O 1
ATOM 690 N N . SER A 1 90 ? -2.663 6.288 3.464 1.00 88.25 90 SER A N 1
ATOM 691 C CA . SER A 1 90 ? -3.346 6.141 2.167 1.00 88.25 90 SER A CA 1
ATOM 692 C C . SER A 1 90 ? -2.706 6.994 1.072 1.00 88.25 90 SER A C 1
ATOM 694 O O . SER A 1 90 ? -2.590 6.547 -0.067 1.00 88.25 90 SER A O 1
ATOM 696 N N . MET A 1 91 ? -2.221 8.194 1.401 1.00 88.25 91 MET A N 1
ATOM 697 C CA . MET A 1 91 ? -1.485 9.024 0.440 1.00 88.25 91 MET A CA 1
ATOM 698 C C . MET A 1 91 ? -0.158 8.381 0.020 1.00 88.25 91 MET A C 1
ATOM 700 O O . MET A 1 91 ? 0.289 8.595 -1.107 1.00 88.25 91 MET A O 1
ATOM 704 N N . SER A 1 92 ? 0.459 7.557 0.873 1.00 87.94 92 SER A N 1
ATOM 705 C CA . SER A 1 92 ? 1.638 6.783 0.472 1.00 87.94 92 SER A CA 1
ATOM 706 C C . SER A 1 92 ? 1.298 5.719 -0.570 1.00 87.94 92 SER A C 1
ATOM 708 O O . SER A 1 92 ? 2.036 5.596 -1.539 1.00 87.94 92 SER A O 1
ATOM 710 N N . LEU A 1 93 ? 0.174 5.005 -0.444 1.00 84.75 93 LEU A N 1
ATOM 711 C CA . LEU A 1 93 ? -0.261 4.024 -1.455 1.00 84.75 93 LEU A CA 1
ATOM 712 C C . LEU A 1 93 ? -0.413 4.645 -2.850 1.00 84.75 93 LEU A C 1
ATOM 714 O O . LEU A 1 93 ? -0.189 3.991 -3.865 1.00 84.75 93 LEU A O 1
ATOM 718 N N . VAL A 1 94 ? -0.787 5.920 -2.919 1.00 85.75 94 VAL A N 1
ATOM 719 C CA . VAL A 1 94 ? -0.908 6.631 -4.197 1.00 85.75 94 VAL A CA 1
ATOM 720 C C . VAL A 1 94 ? 0.463 7.005 -4.767 1.00 85.75 94 VAL A C 1
ATOM 722 O O . VAL A 1 94 ? 0.641 6.997 -5.982 1.00 85.75 94 VAL A O 1
ATOM 725 N N . ASN A 1 95 ? 1.434 7.318 -3.908 1.00 85.44 95 ASN A N 1
ATOM 726 C CA . ASN A 1 95 ? 2.703 7.929 -4.308 1.00 85.44 95 ASN A CA 1
ATOM 727 C C . ASN A 1 95 ? 3.909 6.980 -4.289 1.00 85.44 95 ASN A C 1
ATOM 729 O O . ASN A 1 95 ? 4.978 7.349 -4.769 1.00 85.44 95 ASN A O 1
ATOM 733 N N . SER A 1 96 ? 3.771 5.787 -3.720 1.00 85.00 96 SER A N 1
ATOM 734 C CA . SER A 1 96 ? 4.880 4.869 -3.465 1.00 85.00 96 SER A CA 1
ATOM 735 C C . SER A 1 96 ? 4.534 3.430 -3.853 1.00 85.00 96 SER A C 1
ATOM 737 O O . SER A 1 96 ? 3.375 3.080 -4.085 1.00 85.00 96 SER A O 1
ATOM 739 N N . GLY A 1 97 ? 5.567 2.584 -3.914 1.00 85.38 97 GLY A N 1
ATOM 740 C CA . GLY A 1 97 ? 5.414 1.148 -4.132 1.00 85.38 97 GLY A CA 1
ATOM 741 C C . GLY A 1 97 ? 4.700 0.460 -2.969 1.00 85.38 97 GLY A C 1
ATOM 742 O O . GLY A 1 97 ? 4.839 0.853 -1.810 1.00 85.38 97 GLY A O 1
ATOM 743 N N . MET A 1 98 ? 3.948 -0.597 -3.269 1.00 83.25 98 MET A N 1
ATOM 744 C CA . MET A 1 98 ? 2.994 -1.197 -2.329 1.00 83.25 98 MET A CA 1
ATOM 745 C C . MET A 1 98 ? 3.655 -1.730 -1.052 1.00 83.25 98 MET A C 1
ATOM 747 O O . MET A 1 98 ? 3.197 -1.465 0.060 1.00 83.25 98 MET A O 1
ATOM 751 N N . PHE A 1 99 ? 4.745 -2.480 -1.206 1.00 80.69 99 PHE A N 1
ATOM 752 C CA . PHE A 1 99 ? 5.467 -3.064 -0.076 1.00 80.69 99 PHE A CA 1
ATOM 753 C C . PHE A 1 99 ? 6.162 -2.002 0.773 1.00 80.69 99 PHE A C 1
ATOM 755 O O . PHE A 1 99 ? 6.170 -2.108 1.998 1.00 80.69 99 PHE A O 1
ATOM 762 N N . THR A 1 100 ? 6.662 -0.942 0.139 1.00 80.12 100 THR A N 1
ATOM 763 C CA . THR A 1 100 ? 7.190 0.237 0.829 1.00 80.12 100 THR A CA 1
ATOM 764 C C . THR A 1 100 ? 6.077 0.911 1.632 1.00 80.12 100 THR A C 1
ATOM 766 O O . THR A 1 100 ? 6.227 1.134 2.830 1.00 80.12 100 THR A O 1
ATOM 769 N N . SER A 1 101 ? 4.899 1.133 1.042 1.00 83.44 101 SER A N 1
ATOM 770 C CA . SER A 1 101 ? 3.751 1.711 1.755 1.00 83.44 101 SER A CA 1
ATOM 771 C C . SER A 1 101 ? 3.303 0.883 2.965 1.00 83.44 101 SER A C 1
ATOM 773 O O . SER A 1 101 ? 2.950 1.438 4.009 1.00 83.44 101 SER A O 1
ATOM 775 N N . LEU A 1 102 ? 3.352 -0.447 2.856 1.00 82.56 102 LEU A N 1
ATOM 776 C CA . LEU A 1 102 ? 3.004 -1.357 3.948 1.00 82.56 102 LEU A CA 1
ATOM 777 C C . LEU A 1 102 ? 4.038 -1.360 5.075 1.00 82.56 102 LEU A C 1
ATOM 779 O O . LEU A 1 102 ? 3.652 -1.294 6.245 1.00 82.56 102 LEU A O 1
ATOM 783 N N . ALA A 1 103 ? 5.322 -1.444 4.726 1.00 78.38 103 ALA A N 1
ATOM 784 C CA . ALA A 1 103 ? 6.406 -1.620 5.685 1.00 78.38 103 ALA A CA 1
ATOM 785 C C . ALA A 1 103 ? 6.884 -0.299 6.305 1.00 78.38 103 ALA A C 1
ATOM 787 O O . ALA A 1 103 ? 7.056 -0.229 7.519 1.0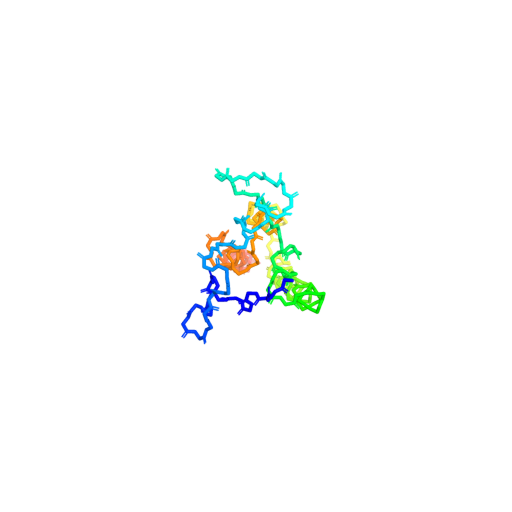0 78.38 103 ALA A O 1
ATOM 788 N N . THR A 1 104 ? 7.099 0.745 5.499 1.00 76.88 104 THR A N 1
ATOM 789 C CA . THR A 1 104 ? 7.759 1.984 5.948 1.00 76.88 104 THR A CA 1
ATOM 790 C C . THR A 1 104 ? 6.795 3.146 6.138 1.00 76.88 104 THR A C 1
ATOM 792 O O . THR A 1 104 ? 6.986 3.942 7.052 1.00 76.88 104 THR A O 1
ATOM 795 N N . HIS A 1 105 ? 5.729 3.236 5.341 1.00 77.94 105 HIS A N 1
ATOM 796 C CA . HIS A 1 105 ? 4.735 4.311 5.486 1.00 77.94 105 HIS A CA 1
ATOM 797 C C . HIS A 1 105 ? 3.576 3.962 6.426 1.00 77.94 105 HIS A C 1
ATOM 799 O O . HIS A 1 105 ? 2.622 4.727 6.565 1.00 77.94 105 HIS A O 1
ATOM 805 N N . GLY A 1 106 ? 3.687 2.828 7.120 1.00 83.81 106 GLY A N 1
ATOM 806 C CA . GLY A 1 106 ? 2.924 2.569 8.330 1.00 83.81 106 GLY A CA 1
ATOM 807 C C . GLY A 1 106 ? 1.484 2.129 8.108 1.00 83.81 106 GLY A C 1
ATOM 808 O O . GLY A 1 106 ? 0.701 2.253 9.040 1.00 83.81 106 GLY A O 1
ATOM 809 N N . ILE A 1 107 ? 1.102 1.579 6.950 1.00 88.56 107 ILE A N 1
ATOM 810 C CA . ILE A 1 107 ? -0.262 1.038 6.786 1.00 88.56 107 ILE A CA 1
ATOM 811 C C . ILE A 1 107 ? -0.545 -0.112 7.744 1.00 88.56 107 ILE A C 1
ATOM 813 O O . ILE A 1 107 ? -1.602 -0.142 8.371 1.00 88.56 107 ILE A O 1
ATOM 817 N N . LEU A 1 108 ? 0.406 -1.032 7.910 1.00 88.19 108 LEU A N 1
ATOM 818 C CA . LEU A 1 108 ? 0.253 -2.113 8.885 1.00 88.19 108 LEU A CA 1
ATOM 819 C C . LEU A 1 108 ? 0.140 -1.558 10.309 1.00 88.19 108 LEU A C 1
ATOM 821 O O . LEU A 1 108 ? -0.671 -2.030 11.104 1.00 88.19 108 LEU A O 1
ATOM 825 N N . PHE A 1 109 ? 0.906 -0.507 10.606 1.00 89.62 109 PHE A N 1
ATOM 826 C CA . PHE A 1 109 ? 0.841 0.184 11.887 1.00 89.62 109 PHE A CA 1
ATOM 827 C C . PHE A 1 109 ? -0.500 0.906 12.087 1.00 89.62 109 PHE A C 1
ATOM 829 O O . PHE A 1 109 ? -1.085 0.823 13.161 1.00 89.62 109 PHE A O 1
ATOM 836 N N . ALA A 1 110 ? -1.034 1.544 11.048 1.00 91.06 110 ALA A N 1
ATOM 837 C CA . ALA A 1 110 ? -2.331 2.206 11.061 1.00 91.06 110 ALA A CA 1
ATOM 838 C C . ALA A 1 11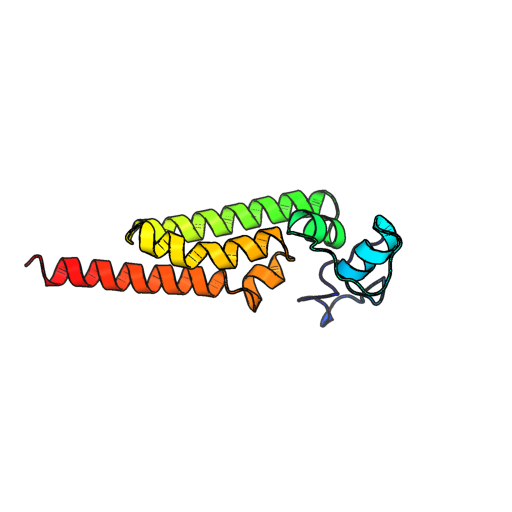0 ? -3.463 1.208 11.336 1.00 91.06 110 ALA A C 1
ATOM 840 O O . ALA A 1 110 ? -4.265 1.438 12.238 1.00 91.06 110 ALA A O 1
ATOM 841 N N . ILE A 1 111 ? -3.471 0.060 10.647 1.00 91.62 111 ILE A N 1
ATOM 842 C CA . ILE A 1 111 ? -4.420 -1.037 10.907 1.00 91.62 111 ILE A CA 1
ATOM 843 C C . ILE A 1 111 ? -4.310 -1.507 12.364 1.00 91.62 111 ILE A C 1
ATOM 845 O O . ILE A 1 111 ? -5.326 -1.666 13.042 1.00 91.62 111 ILE A O 1
ATOM 849 N N . PHE A 1 112 ? -3.087 -1.694 12.866 1.00 92.44 112 PHE A N 1
ATOM 850 C CA . PHE A 1 112 ? -2.851 -2.114 14.246 1.00 92.44 112 PHE A CA 1
ATOM 851 C C . PHE A 1 112 ? -3.373 -1.097 15.273 1.00 92.44 112 PHE A C 1
ATOM 853 O O . PHE A 1 112 ? -4.053 -1.481 16.226 1.00 92.44 112 PHE A O 1
ATOM 860 N N . VAL A 1 113 ? -3.104 0.195 15.074 1.00 92.19 113 VAL A N 1
ATOM 861 C CA . VAL A 1 113 ? -3.585 1.259 15.967 1.00 92.19 113 VAL A CA 1
ATOM 862 C C . VAL A 1 113 ? -5.107 1.346 15.922 1.00 92.19 113 VAL A C 1
ATOM 864 O O . VAL A 1 113 ? -5.730 1.382 16.980 1.00 92.19 113 VAL A O 1
ATOM 867 N N . THR A 1 114 ? -5.727 1.297 14.739 1.00 92.25 114 THR A N 1
ATOM 868 C CA . THR A 1 114 ? -7.194 1.275 14.619 1.00 92.25 114 THR A CA 1
ATOM 869 C C . THR A 1 114 ? -7.789 0.073 15.356 1.00 92.25 114 THR A C 1
ATOM 871 O O . THR A 1 114 ? -8.757 0.238 16.099 1.00 92.25 114 THR A O 1
ATOM 874 N N . TRP A 1 115 ? -7.178 -1.110 15.244 1.00 94.12 115 TRP A N 1
ATOM 875 C CA . TRP A 1 115 ? -7.606 -2.311 15.969 1.00 94.12 115 TRP A CA 1
ATOM 876 C C . TRP A 1 115 ? -7.515 -2.154 17.483 1.00 94.12 115 TRP A C 1
ATOM 878 O O . TRP A 1 115 ? -8.465 -2.482 18.207 1.00 94.12 115 TRP A O 1
ATOM 888 N N . LEU A 1 116 ? -6.393 -1.626 17.966 1.00 92.81 116 LEU A N 1
ATOM 889 C CA . LEU A 1 116 ? -6.165 -1.412 19.386 1.00 92.81 116 LEU A CA 1
ATOM 890 C C . LEU A 1 116 ? -7.146 -0.377 19.948 1.00 92.81 116 LEU A C 1
ATOM 892 O O . LEU A 1 116 ? -7.840 -0.654 20.928 1.00 92.81 116 LEU A O 1
ATOM 896 N N . SER A 1 117 ? -7.250 0.788 19.307 1.00 90.50 117 SER A N 1
ATOM 897 C CA . SER A 1 117 ? -8.153 1.864 19.719 1.00 90.50 117 SER A CA 1
ATOM 898 C C . SER A 1 117 ? -9.607 1.411 19.718 1.00 90.50 117 SER A C 1
ATOM 900 O O . SER A 1 117 ? -10.324 1.641 20.691 1.00 90.50 117 SER A O 1
ATOM 902 N N . SER A 1 118 ? -10.030 0.712 18.666 1.00 88.44 118 SER A N 1
ATOM 903 C CA . SER A 1 118 ? -11.364 0.135 18.587 1.00 88.44 118 SER A CA 1
ATOM 904 C C . SER A 1 118 ? -11.646 -0.825 19.749 1.00 88.44 118 SER A C 1
ATOM 906 O O . SER A 1 118 ? -12.670 -0.708 20.423 1.00 88.44 118 SER A O 1
ATOM 908 N N . THR A 1 119 ? -10.720 -1.743 20.027 1.00 88.69 119 THR A N 1
ATOM 909 C CA . THR A 1 119 ? -10.884 -2.735 21.096 1.00 88.69 119 THR A CA 1
ATOM 910 C C . THR A 1 119 ? -10.986 -2.075 22.473 1.00 88.69 119 THR A C 1
ATOM 912 O O . THR A 1 119 ? -11.792 -2.500 23.305 1.00 88.69 119 THR A O 1
ATOM 915 N N . LEU A 1 120 ? -10.199 -1.026 22.725 1.00 87.88 120 LEU A N 1
ATOM 916 C CA . LEU A 1 120 ? -10.219 -0.287 23.989 1.00 87.88 120 LEU A CA 1
ATOM 917 C C . LEU A 1 120 ? -11.522 0.498 24.183 1.00 87.88 120 LEU A C 1
ATOM 919 O O . LEU A 1 120 ? -12.113 0.432 25.262 1.00 87.88 120 LEU A O 1
ATOM 923 N N . LEU A 1 121 ? -12.001 1.183 23.141 1.00 85.75 121 LEU A N 1
ATOM 924 C CA . LEU A 1 121 ? -13.263 1.927 23.189 1.00 85.75 121 LEU A CA 1
ATOM 925 C C . LEU A 1 121 ? -14.445 0.995 23.471 1.00 85.75 121 LEU A C 1
ATOM 927 O O . LEU A 1 121 ? -15.222 1.239 24.393 1.00 85.75 121 LEU A O 1
ATOM 931 N N . HIS A 1 122 ? -14.510 -0.135 22.766 1.00 80.25 122 HIS A N 1
ATOM 932 C CA . HIS A 1 122 ? -15.588 -1.107 22.935 1.00 80.25 122 HIS A CA 1
ATOM 933 C C . HIS A 1 122 ? -15.577 -1.787 24.318 1.00 80.25 122 HIS A C 1
ATOM 935 O O . HIS A 1 122 ? -16.624 -2.179 24.837 1.00 80.25 122 HIS A O 1
ATOM 941 N N . ARG A 1 123 ? -14.401 -1.941 24.951 1.00 78.62 123 ARG A N 1
ATOM 942 C CA . ARG A 1 123 ? -14.313 -2.412 26.345 1.00 78.62 123 ARG A CA 1
ATOM 943 C C . ARG A 1 123 ? -14.836 -1.369 27.330 1.00 78.62 123 ARG A C 1
ATOM 945 O O . ARG A 1 123 ? -15.554 -1.753 28.248 1.00 78.62 123 ARG A O 1
ATOM 952 N N . ASN A 1 124 ? -14.509 -0.091 27.143 1.00 75.56 124 ASN A N 1
ATOM 953 C CA . ASN A 1 124 ? -14.965 0.979 28.035 1.00 75.56 124 ASN A CA 1
ATOM 954 C C . ASN A 1 124 ? -16.489 1.147 28.013 1.00 75.56 124 ASN A C 1
ATOM 956 O O . ASN A 1 124 ? -17.092 1.254 29.078 1.00 75.56 124 ASN A O 1
ATOM 960 N N . GLU A 1 125 ? -17.125 1.076 26.841 1.00 75.31 125 GLU A N 1
ATOM 961 C CA . GLU A 1 125 ? -18.593 1.128 26.735 1.00 75.31 125 GLU A CA 1
ATOM 962 C C . GLU A 1 125 ? -19.271 0.005 27.536 1.00 75.31 125 GLU A C 1
ATOM 964 O O . GLU A 1 125 ? -20.247 0.243 28.245 1.00 75.31 125 GLU A O 1
ATOM 969 N N . LYS A 1 126 ? -18.715 -1.214 27.508 1.00 70.50 126 LYS A N 1
ATOM 970 C CA . LYS A 1 126 ? -19.241 -2.354 28.280 1.00 70.50 126 LYS A CA 1
ATOM 971 C C . LYS A 1 126 ? -19.042 -2.231 29.794 1.00 70.50 126 LYS A C 1
ATOM 973 O O . LYS A 1 126 ? -19.775 -2.878 30.538 1.00 70.50 126 LYS A O 1
ATOM 978 N N . VAL A 1 127 ? -18.037 -1.479 30.244 1.00 70.69 127 VAL A N 1
ATOM 979 C CA . VAL A 1 127 ? -17.737 -1.283 31.673 1.00 70.69 127 VAL A CA 1
ATOM 980 C C . VAL A 1 127 ? -18.565 -0.142 32.264 1.00 70.69 127 VAL A C 1
ATOM 982 O O . VAL A 1 127 ? -19.014 -0.268 33.395 1.00 70.69 127 VAL A O 1
ATOM 985 N N . VAL A 1 128 ? -18.788 0.938 31.507 1.00 69.00 128 VAL A N 1
ATOM 986 C CA . VAL A 1 128 ? -19.555 2.121 31.949 1.00 69.00 128 VAL A CA 1
ATOM 987 C C . VAL A 1 128 ? -21.068 1.950 31.741 1.00 69.00 128 VAL A C 1
ATOM 989 O O . VAL A 1 128 ? -21.856 2.583 32.430 1.00 69.00 128 VAL A O 1
ATOM 992 N N . GLY A 1 129 ? -21.492 1.088 30.810 1.00 58.50 129 GLY A N 1
ATOM 993 C CA . GLY A 1 129 ? -22.904 0.770 30.552 1.00 58.50 129 GLY A CA 1
ATOM 994 C C . GLY A 1 129 ? -23.552 -0.231 31.523 1.00 58.50 129 GLY A C 1
ATOM 995 O O . GLY A 1 129 ? -24.608 -0.775 31.199 1.00 58.50 129 GLY A O 1
ATOM 996 N N . LYS A 1 130 ? -22.921 -0.512 32.668 1.00 46.31 130 LYS A N 1
ATOM 997 C CA . LYS A 1 130 ? -23.485 -1.244 33.814 1.00 46.31 130 LYS A CA 1
ATOM 998 C C . LYS A 1 130 ? -23.584 -0.307 35.007 1.00 46.31 130 LYS A C 1
ATOM 1000 O O . LYS A 1 130 ? -24.552 -0.483 35.776 1.00 46.31 130 LYS A O 1
#

Sequence (130 aa):
MEKYKLSHSILTFIYDNPYNMGPVDLVARDVFGLEGFSPNVGIFGDAYLNFGLMGIIIFVVLLGSILVLFDSVAMKSPLILSMTIIIIPSMSLVNSGMFTSLATHGILFAIFVTWLSSTLLHRNEKVVGK

Foldseek 3Di:
DDAQLCCVHDCVVPDPGPVNDDLQQVCCCVVVVHGDDGFQPAAQSLLCRHPRPVSNVVSVVVVVVLVVLLVVQLVLDDPVLLCVLCVQLVVCNGRHHDVCSVPPVQSVVSSVVSNVRSVVVNVVCVVVVD

Radius of gyration: 18.48 Å; chains: 1; bounding box: 45×27×54 Å

pLDDT: mean 85.8, std 7.36, range [46.31, 95.38]

Secondary structure (DSSP, 8-state):
----TTTTTTTTTTS--TTSS-HHHHHHHHHH---S------HHHHHHHHHHHHHHHHHHHHHHHHHHHHHHHHTTS-HHHHHHHHHHHHHHHHHS-HHHHHHTS-HHHHHHHHHHHHHHHHHHHHHHT-